Protein AF-F4C7V3-F1 (afdb_monomer_lite)

Sequence (66 aa):
MKKLLLLVTLVTIGFIPIKSAAQVQVSINIGSQPLWGPVGYDYVDYYYLPEIESYYYVPSRQFIYH

Organism: Sphingobacterium sp. (strain 21) (NCBI:txid743722)

Structure (mmCIF, N/CA/C/O backbone):
data_AF-F4C7V3-F1
#
_entry.id   AF-F4C7V3-F1
#
loop_
_atom_site.group_PDB
_atom_site.id
_atom_site.type_symbol
_atom_site.label_atom_id
_atom_site.label_alt_id
_atom_site.label_comp_id
_atom_site.label_asym_id
_atom_site.label_entity_id
_atom_site.label_seq_id
_atom_site.pdbx_PDB_ins_code
_atom_site.Cartn_x
_atom_site.Cartn_y
_atom_site.Cartn_z
_atom_site.occupancy
_atom_site.B_iso_or_equiv
_atom_site.auth_seq_id
_atom_site.auth_comp_id
_atom_site.auth_asym_id
_atom_site.auth_atom_id
_atom_site.pdbx_PDB_model_num
ATOM 1 N N . MET A 1 1 ? -31.095 -2.575 60.524 1.00 62.69 1 MET A N 1
ATOM 2 C CA . MET A 1 1 ? -30.226 -1.596 59.824 1.00 62.69 1 MET A CA 1
ATOM 3 C C . MET A 1 1 ? -28.976 -2.239 59.218 1.00 62.69 1 MET A C 1
ATOM 5 O O . MET A 1 1 ? -28.805 -2.140 58.015 1.00 62.69 1 MET A O 1
ATOM 9 N N . LYS A 1 2 ? -28.165 -2.996 59.978 1.00 70.25 2 LYS A N 1
ATOM 10 C CA . LYS A 1 2 ? -26.943 -3.654 59.453 1.00 70.25 2 LYS A CA 1
ATOM 11 C C . LYS A 1 2 ? -27.175 -4.628 58.278 1.00 70.25 2 LYS A C 1
ATOM 13 O O . LYS A 1 2 ? -26.401 -4.624 57.335 1.00 70.25 2 LYS A O 1
ATOM 18 N N . LYS A 1 3 ? -28.270 -5.404 58.296 1.00 75.38 3 LYS A N 1
ATOM 19 C CA . LYS A 1 3 ? -28.635 -6.340 57.208 1.00 75.38 3 LYS A CA 1
ATOM 20 C C . LYS A 1 3 ? -29.020 -5.635 55.898 1.00 75.38 3 LYS A C 1
ATOM 22 O O . LYS A 1 3 ? -28.727 -6.147 54.829 1.00 75.38 3 LYS A O 1
ATOM 27 N N . LEU A 1 4 ? -29.641 -4.456 55.998 1.00 83.50 4 LEU A N 1
ATOM 28 C CA . LEU A 1 4 ? -30.000 -3.630 54.840 1.00 83.50 4 LEU A CA 1
ATOM 29 C C . LEU A 1 4 ? -28.739 -3.035 54.200 1.00 83.50 4 LEU A C 1
ATOM 31 O O . LEU A 1 4 ? -28.578 -3.081 52.990 1.00 83.50 4 LEU A O 1
ATOM 35 N N . LEU A 1 5 ? -27.816 -2.560 55.040 1.00 83.81 5 LEU A N 1
ATOM 36 C CA . LEU A 1 5 ? -26.502 -2.064 54.627 1.00 83.81 5 LEU A CA 1
ATOM 37 C C . LEU A 1 5 ? -25.702 -3.128 53.862 1.00 83.81 5 LEU A C 1
ATOM 39 O O . LEU A 1 5 ? -25.134 -2.829 52.821 1.00 83.81 5 LEU A O 1
ATOM 43 N N . LEU A 1 6 ? -25.727 -4.371 54.347 1.00 85.19 6 LEU A N 1
ATOM 44 C CA . LEU A 1 6 ? -25.053 -5.512 53.721 1.00 85.19 6 LEU A CA 1
ATOM 45 C C . LEU A 1 6 ? -25.685 -5.905 52.373 1.00 85.19 6 LEU A C 1
ATOM 47 O O . LEU A 1 6 ? -24.988 -6.297 51.442 1.00 85.19 6 LEU A O 1
ATOM 51 N N . LEU A 1 7 ? -27.009 -5.778 52.255 1.00 85.56 7 LEU A N 1
ATOM 52 C CA . LEU A 1 7 ? -27.720 -6.038 51.004 1.00 85.56 7 LEU A CA 1
ATOM 53 C C . LEU A 1 7 ? -27.372 -4.984 49.944 1.00 85.56 7 LEU A C 1
ATOM 55 O O . LEU A 1 7 ? -27.103 -5.323 48.797 1.00 85.56 7 LEU A O 1
ATOM 59 N N . VAL A 1 8 ? -27.333 -3.709 50.341 1.00 86.75 8 VAL A N 1
ATOM 60 C CA . VAL A 1 8 ? -26.992 -2.596 49.446 1.00 86.75 8 VAL A CA 1
ATOM 61 C C . VAL A 1 8 ? -25.561 -2.731 48.933 1.00 86.75 8 VAL A C 1
ATOM 63 O O . VAL A 1 8 ? -25.341 -2.609 47.730 1.00 86.75 8 VAL A O 1
ATOM 66 N N . THR A 1 9 ? -24.599 -3.053 49.800 1.00 84.50 9 THR A N 1
ATOM 67 C CA . THR A 1 9 ? -23.205 -3.234 49.373 1.00 84.50 9 THR A CA 1
ATOM 68 C C . THR A 1 9 ? -23.046 -4.398 48.398 1.00 84.50 9 THR A C 1
ATOM 70 O O . THR A 1 9 ? -22.329 -4.269 47.405 1.00 84.50 9 THR A O 1
ATOM 73 N N . LEU A 1 10 ? -23.754 -5.509 48.615 1.00 84.94 10 LEU A N 1
ATOM 74 C CA . LEU A 1 10 ? -23.693 -6.670 47.727 1.00 84.94 10 LEU A CA 1
ATOM 75 C C . LEU A 1 10 ? -24.250 -6.359 46.330 1.00 84.94 10 LEU A C 1
ATOM 77 O O . LEU A 1 10 ? -23.656 -6.743 45.325 1.00 84.94 10 LEU A O 1
ATOM 81 N N . VAL A 1 11 ? -25.349 -5.604 46.269 1.00 86.44 11 VAL A N 1
ATOM 82 C CA . VAL A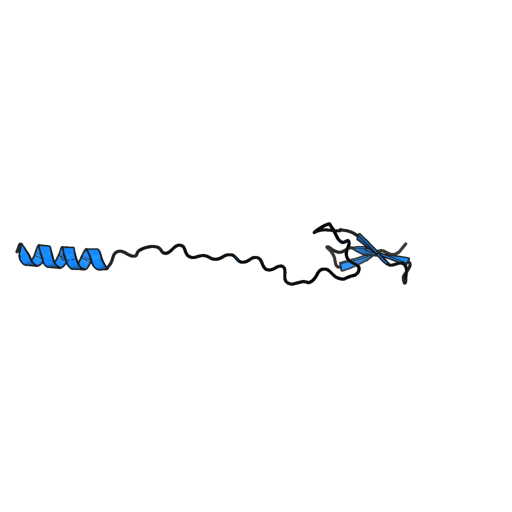 1 11 ? -25.950 -5.155 45.007 1.00 86.44 11 VAL A CA 1
ATOM 83 C C . VAL A 1 11 ? -24.997 -4.217 44.266 1.00 86.44 11 VAL A C 1
ATOM 85 O O . VAL A 1 11 ? -24.767 -4.403 43.075 1.00 86.44 11 VAL A O 1
ATOM 88 N N . THR A 1 12 ? -24.368 -3.261 44.956 1.00 81.38 12 THR A N 1
ATOM 89 C CA . THR A 1 12 ? -23.461 -2.297 44.308 1.00 81.38 12 THR A CA 1
ATOM 90 C C . THR A 1 12 ? -22.210 -2.926 43.694 1.00 81.38 12 THR A C 1
ATOM 92 O O . THR A 1 12 ? -21.703 -2.407 42.705 1.00 81.38 12 THR A O 1
ATOM 95 N N . ILE A 1 13 ? -21.732 -4.058 44.222 1.00 83.81 13 ILE A N 1
ATOM 96 C CA . ILE A 1 13 ? -20.552 -4.758 43.688 1.00 83.81 13 ILE A CA 1
ATOM 97 C C . ILE A 1 13 ? -20.867 -5.438 42.346 1.00 83.81 13 ILE A C 1
ATOM 99 O O . ILE A 1 13 ? -20.016 -5.472 41.461 1.00 83.81 13 ILE A O 1
ATOM 103 N N . GLY A 1 14 ? -22.097 -5.931 42.163 1.00 80.00 14 GLY A N 1
ATOM 104 C CA . GLY A 1 14 ? -22.520 -6.605 40.930 1.00 80.00 14 GLY A CA 1
ATOM 105 C C . GLY A 1 14 ? -22.698 -5.677 39.724 1.00 80.00 14 GLY A C 1
ATOM 106 O O . GLY A 1 14 ? -22.703 -6.147 38.591 1.00 80.00 14 GLY A O 1
ATOM 107 N N . PHE A 1 15 ? -22.814 -4.366 39.951 1.00 82.19 15 PHE A N 1
ATOM 108 C CA . PHE A 1 15 ? -23.011 -3.371 38.892 1.00 82.19 15 PHE A CA 1
ATOM 109 C C . PHE A 1 15 ? -21.723 -2.679 38.440 1.00 82.19 15 PHE A C 1
ATOM 111 O O . PHE A 1 15 ? -21.794 -1.714 37.683 1.00 82.19 15 PHE A O 1
ATOM 118 N N . ILE A 1 16 ? -20.548 -3.142 38.874 1.00 85.62 16 ILE A N 1
ATOM 119 C CA . ILE A 1 16 ? -19.271 -2.565 38.446 1.00 85.62 16 ILE A CA 1
ATOM 120 C C . ILE A 1 16 ? -18.960 -3.071 37.026 1.00 85.62 16 ILE A C 1
ATOM 122 O O . ILE A 1 16 ? -18.671 -4.258 36.858 1.00 85.62 16 ILE A O 1
ATOM 126 N N . PRO A 1 17 ? -19.002 -2.214 35.986 1.00 80.31 17 PRO A N 1
ATOM 127 C CA . PRO A 1 17 ? -18.703 -2.646 34.630 1.00 80.31 17 PRO A CA 1
ATOM 128 C C . PRO A 1 17 ? -17.207 -2.955 34.504 1.00 80.31 17 PRO A C 1
ATOM 130 O O . PRO A 1 17 ? -16.356 -2.076 34.656 1.00 80.31 17 PRO A O 1
ATOM 133 N N . ILE A 1 18 ? -16.879 -4.207 34.195 1.00 82.81 18 ILE A N 1
ATOM 134 C CA . ILE A 1 18 ? -15.509 -4.624 33.888 1.00 82.81 18 ILE A CA 1
ATOM 135 C C . ILE A 1 18 ? -15.259 -4.325 32.409 1.00 82.81 18 ILE A C 1
ATOM 137 O O . ILE A 1 18 ? -15.928 -4.869 31.530 1.00 82.81 18 ILE A O 1
ATOM 141 N N . LYS A 1 19 ? -14.306 -3.434 32.117 1.00 79.44 19 LYS A N 1
ATOM 142 C CA . LYS A 1 19 ? -13.909 -3.134 30.737 1.00 79.44 19 LYS A CA 1
ATOM 143 C C . LYS A 1 19 ? -13.188 -4.349 30.146 1.00 79.44 19 LYS A C 1
ATOM 145 O O . LYS A 1 19 ? -12.109 -4.703 30.608 1.00 79.44 19 LYS A O 1
ATOM 150 N N . SER A 1 20 ? -13.777 -4.966 29.125 1.00 76.19 20 SER A N 1
ATOM 151 C CA . SER A 1 20 ? -13.121 -6.003 28.325 1.00 76.19 20 SER A CA 1
ATOM 152 C C . SER A 1 20 ? -12.366 -5.351 27.169 1.00 76.19 20 SER A C 1
ATOM 154 O O . SER A 1 20 ? -12.965 -4.660 26.345 1.00 76.19 20 SER A O 1
ATOM 156 N N . ALA A 1 21 ? -11.051 -5.551 27.117 1.00 72.44 21 ALA A N 1
ATOM 157 C CA . ALA A 1 21 ? -10.194 -5.081 26.034 1.00 72.44 21 ALA A CA 1
ATOM 158 C C . ALA A 1 21 ? -9.908 -6.233 25.063 1.00 72.44 21 ALA A C 1
ATOM 160 O O . ALA A 1 21 ? -8.808 -6.772 25.023 1.00 72.44 21 ALA A O 1
ATOM 161 N N . ALA A 1 22 ? -10.918 -6.634 24.295 1.00 70.88 22 ALA A N 1
ATOM 162 C CA . ALA A 1 22 ? -10.756 -7.585 23.199 1.00 70.88 22 ALA A CA 1
ATOM 163 C C . ALA A 1 22 ? -11.003 -6.861 21.871 1.00 70.88 22 ALA A C 1
ATOM 165 O O . ALA A 1 22 ? -12.033 -7.038 21.226 1.00 70.88 22 ALA A O 1
ATOM 166 N N . GLN A 1 23 ? -10.072 -5.987 21.489 1.00 72.44 23 GLN A N 1
ATOM 167 C CA . GLN A 1 23 ? -10.013 -5.463 20.127 1.00 72.44 23 GLN A CA 1
ATOM 168 C C . GLN A 1 23 ? -8.982 -6.280 19.356 1.00 72.44 23 GLN A C 1
ATOM 170 O O . GLN A 1 23 ? -7.788 -6.204 19.631 1.00 72.44 23 GLN A O 1
ATOM 175 N N . VAL A 1 24 ? -9.454 -7.085 18.406 1.00 72.00 24 VAL A N 1
ATOM 176 C CA . VAL A 1 24 ? -8.591 -7.791 17.457 1.00 72.00 24 VAL A CA 1
ATOM 177 C C . VAL A 1 24 ? -8.523 -6.939 16.196 1.00 72.00 24 VAL A C 1
ATOM 179 O O . VAL A 1 24 ? -9.496 -6.844 15.451 1.00 72.00 24 VAL A O 1
ATOM 182 N N . GLN A 1 25 ? -7.383 -6.292 15.972 1.00 68.31 25 GLN A N 1
ATOM 183 C CA . GLN A 1 25 ? -7.108 -5.569 14.736 1.00 68.31 25 GLN A CA 1
ATOM 184 C C . GLN A 1 25 ? -6.412 -6.524 13.762 1.00 68.31 25 GLN A C 1
ATOM 186 O O . GLN A 1 25 ? -5.219 -6.785 13.892 1.00 68.31 25 GLN A O 1
ATOM 191 N N . VAL A 1 26 ? -7.161 -7.072 12.802 1.00 68.62 26 VAL A N 1
ATOM 192 C CA . VAL A 1 26 ? -6.581 -7.860 11.705 1.00 68.62 26 VAL A CA 1
ATOM 193 C C . VAL A 1 26 ? -6.457 -6.961 10.482 1.00 68.62 26 VAL A C 1
ATOM 195 O O . VAL A 1 26 ? -7.449 -6.644 9.829 1.00 68.62 26 VAL A O 1
ATOM 198 N N . SER A 1 27 ? -5.233 -6.548 10.169 1.00 69.38 27 SER A N 1
ATOM 199 C CA . SER A 1 27 ? -4.921 -5.876 8.907 1.00 69.38 27 SER A CA 1
ATOM 200 C C . SER A 1 27 ? -4.742 -6.933 7.818 1.00 69.38 27 SER A C 1
ATOM 202 O O . SER A 1 27 ? -3.667 -7.508 7.672 1.00 69.38 27 SER A O 1
ATOM 204 N N . ILE A 1 28 ? -5.809 -7.227 7.076 1.00 63.16 28 ILE A N 1
ATOM 205 C CA . ILE A 1 28 ? -5.745 -8.089 5.890 1.00 63.16 28 ILE A CA 1
ATOM 206 C C . ILE A 1 28 ? -5.463 -7.184 4.693 1.00 63.16 28 ILE A C 1
ATOM 208 O O . ILE A 1 28 ? -6.302 -6.362 4.328 1.00 63.16 28 ILE A O 1
ATOM 212 N N . ASN A 1 29 ? -4.290 -7.331 4.075 1.00 63.44 29 ASN A N 1
ATOM 213 C CA . ASN A 1 29 ? -4.030 -6.751 2.760 1.00 63.44 29 ASN A CA 1
ATOM 214 C C . ASN A 1 29 ? -4.906 -7.491 1.738 1.00 63.44 29 ASN A C 1
ATOM 216 O O 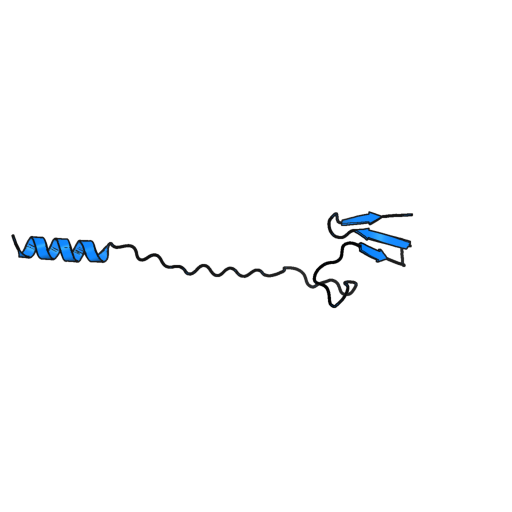. ASN A 1 29 ? -4.598 -8.608 1.325 1.00 63.44 29 ASN A O 1
ATOM 220 N N . ILE A 1 30 ? -6.051 -6.899 1.385 1.00 56.22 30 ILE A N 1
ATOM 221 C CA . ILE A 1 30 ? -6.967 -7.436 0.372 1.00 56.22 30 ILE A CA 1
ATOM 222 C C . ILE A 1 30 ? -6.365 -7.129 -1.000 1.00 56.22 30 ILE A C 1
ATOM 224 O O . ILE A 1 30 ? -6.679 -6.126 -1.635 1.00 56.22 30 ILE A O 1
ATOM 228 N N . GLY A 1 31 ? -5.457 -7.995 -1.432 1.00 62.47 31 GLY A N 1
ATOM 229 C CA . GLY A 1 31 ? -4.889 -7.977 -2.770 1.00 62.47 31 GLY A CA 1
ATOM 230 C C . GLY A 1 31 ? -3.703 -8.920 -2.845 1.00 62.47 31 GLY A C 1
ATOM 231 O O . GLY A 1 31 ? -2.659 -8.650 -2.261 1.00 62.47 31 GLY A O 1
ATOM 232 N N . SER A 1 32 ? -3.846 -10.028 -3.570 1.00 63.94 32 SER A N 1
ATOM 233 C CA . SER A 1 32 ? -2.675 -10.755 -4.053 1.00 63.94 32 SER A CA 1
ATOM 234 C C . SER A 1 32 ? -1.860 -9.785 -4.902 1.00 63.94 32 SER A C 1
ATOM 236 O O . SER A 1 32 ? -2.407 -9.218 -5.854 1.00 63.94 32 SER A O 1
ATOM 238 N N . GLN A 1 33 ? -0.587 -9.579 -4.555 1.00 63.56 33 GLN A N 1
ATOM 239 C CA . GLN A 1 33 ? 0.321 -8.811 -5.399 1.00 63.56 33 GLN A CA 1
ATOM 240 C C . GLN A 1 33 ? 0.234 -9.395 -6.819 1.00 63.56 33 GLN A C 1
ATOM 242 O O . GLN A 1 33 ? 0.303 -10.621 -6.970 1.00 63.56 33 GLN A O 1
ATOM 247 N N . PRO A 1 34 ? -0.024 -8.570 -7.847 1.00 63.69 34 PRO A N 1
ATOM 248 C CA . PRO A 1 34 ? -0.117 -9.075 -9.206 1.00 63.69 34 PRO A CA 1
ATOM 249 C C . PRO A 1 34 ? 1.176 -9.808 -9.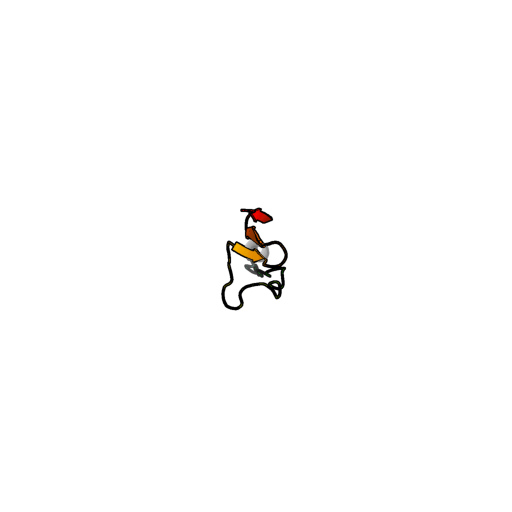579 1.00 63.69 34 PRO A C 1
ATOM 251 O O . PRO A 1 34 ? 2.248 -9.437 -9.118 1.00 63.69 34 PRO A O 1
ATOM 254 N N . LEU A 1 35 ? 1.088 -10.831 -10.433 1.00 63.38 35 LEU A N 1
ATOM 255 C CA . LEU A 1 35 ? 2.249 -11.635 -10.853 1.00 63.38 35 LEU A CA 1
ATOM 256 C C . LEU A 1 35 ? 3.340 -10.818 -11.566 1.00 63.38 35 LEU A C 1
ATOM 258 O O . LEU A 1 35 ? 4.499 -11.210 -11.551 1.00 63.38 35 LEU A O 1
ATOM 262 N N . TRP A 1 36 ? 2.971 -9.689 -12.177 1.00 65.25 36 TRP A N 1
ATOM 263 C CA . TRP A 1 36 ? 3.904 -8.718 -12.760 1.00 65.25 36 TRP A CA 1
ATOM 264 C C . TRP A 1 36 ? 4.529 -7.777 -11.713 1.00 65.25 36 TRP A C 1
ATOM 266 O O . TRP A 1 36 ? 5.354 -6.936 -12.059 1.00 65.25 36 TRP A O 1
ATOM 276 N N . GLY A 1 37 ? 4.139 -7.917 -10.442 1.00 65.00 37 GLY A N 1
ATOM 277 C CA . GLY A 1 37 ? 4.675 -7.211 -9.286 1.00 65.00 37 GLY A CA 1
ATOM 278 C C . GLY A 1 37 ? 6.114 -7.609 -8.948 1.00 65.00 37 GLY A C 1
ATOM 279 O O . GLY A 1 37 ? 6.447 -8.785 -9.098 1.00 65.00 37 GLY A O 1
ATOM 280 N N . PRO A 1 38 ? 6.986 -6.699 -8.465 1.00 60.41 38 PRO A N 1
ATOM 281 C CA . PRO A 1 38 ? 8.308 -7.088 -8.01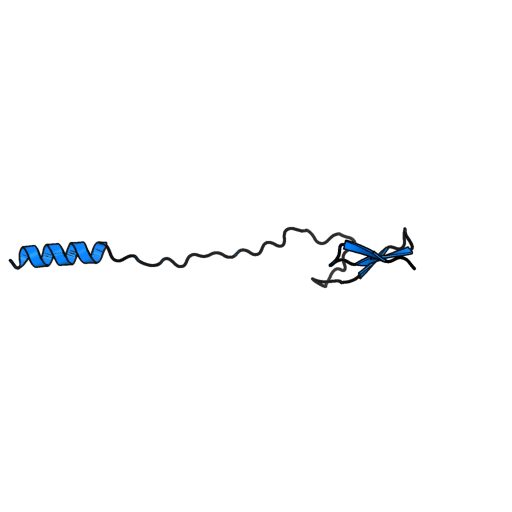7 1.00 60.41 38 PRO A CA 1
ATOM 282 C C . PRO A 1 38 ? 8.163 -7.962 -6.772 1.00 60.41 38 PRO A C 1
ATOM 284 O O . PRO A 1 38 ? 7.666 -7.534 -5.730 1.00 60.41 38 PRO A O 1
ATOM 287 N N . VAL A 1 39 ? 8.622 -9.203 -6.885 1.00 64.19 39 VAL A N 1
ATOM 288 C CA . VAL A 1 39 ? 8.761 -10.104 -5.744 1.00 64.19 39 VAL A CA 1
ATOM 289 C C . VAL A 1 39 ? 9.912 -9.617 -4.859 1.00 64.19 39 VAL A C 1
ATOM 291 O O . VAL A 1 39 ? 11.037 -9.462 -5.327 1.00 64.19 39 VAL A O 1
ATOM 294 N N . GLY A 1 40 ? 9.627 -9.360 -3.580 1.00 64.88 40 GLY A N 1
ATOM 295 C CA . GLY A 1 40 ? 10.630 -8.957 -2.581 1.00 64.88 40 GLY A CA 1
ATOM 296 C C . GLY A 1 40 ? 10.492 -7.536 -2.027 1.00 64.88 40 GLY A C 1
ATOM 297 O O . GLY A 1 40 ? 11.202 -7.208 -1.080 1.00 64.88 40 GLY A O 1
ATOM 298 N N . TYR A 1 41 ? 9.570 -6.723 -2.552 1.00 60.81 41 TYR A N 1
ATOM 299 C CA . TYR A 1 41 ? 9.252 -5.402 -2.004 1.00 60.81 41 TYR A CA 1
ATOM 300 C C . TYR A 1 41 ? 7.739 -5.216 -1.885 1.00 60.81 41 TYR A C 1
ATOM 302 O O . TYR A 1 41 ? 6.999 -5.432 -2.844 1.00 60.81 41 TYR A O 1
ATOM 310 N N . ASP A 1 42 ? 7.292 -4.758 -0.714 1.00 68.25 42 ASP A N 1
ATOM 311 C CA . ASP A 1 42 ? 5.876 -4.473 -0.432 1.00 68.25 42 ASP A CA 1
ATOM 312 C C . ASP A 1 42 ? 5.357 -3.237 -1.190 1.00 68.25 42 ASP A C 1
ATOM 314 O O . ASP A 1 42 ? 4.156 -2.965 -1.212 1.00 68.25 42 ASP A O 1
ATOM 318 N N . TYR A 1 43 ? 6.262 -2.466 -1.803 1.00 75.38 43 TYR A N 1
ATOM 319 C CA . TYR A 1 43 ? 5.966 -1.189 -2.433 1.00 75.38 43 TYR A CA 1
ATOM 320 C C . TYR A 1 43 ? 6.796 -0.973 -3.696 1.00 75.38 43 TYR A C 1
ATOM 322 O O . TYR A 1 43 ? 7.994 -1.252 -3.731 1.00 75.38 43 TYR A O 1
ATOM 330 N N . VAL A 1 44 ? 6.154 -0.419 -4.719 1.00 78.19 44 VAL A N 1
ATOM 331 C CA . VAL A 1 44 ? 6.806 0.041 -5.942 1.00 78.19 44 VAL A CA 1
ATOM 332 C C . VAL A 1 44 ? 6.013 1.202 -6.522 1.00 78.19 44 VAL A C 1
ATOM 334 O O . VAL A 1 44 ? 4.786 1.151 -6.602 1.00 78.19 44 VAL A O 1
ATOM 337 N N . ASP A 1 45 ? 6.724 2.254 -6.920 1.00 87.19 45 ASP A N 1
ATOM 338 C CA . ASP A 1 45 ? 6.112 3.431 -7.532 1.00 87.19 45 ASP A CA 1
ATOM 339 C C . ASP A 1 45 ? 5.776 3.193 -9.008 1.00 87.19 45 ASP A C 1
ATOM 341 O O . ASP A 1 45 ? 4.678 3.531 -9.447 1.00 87.19 45 ASP A O 1
ATOM 345 N N . TYR A 1 46 ? 6.694 2.586 -9.768 1.00 88.94 46 TYR A N 1
ATOM 346 C CA . TYR A 1 46 ? 6.609 2.501 -11.227 1.00 88.94 46 TYR A CA 1
ATOM 347 C C . TYR A 1 46 ? 6.842 1.089 -11.758 1.00 88.94 46 TYR A C 1
ATOM 349 O O . TYR A 1 46 ? 7.811 0.426 -11.389 1.00 88.94 46 TYR A O 1
ATOM 357 N N . TYR A 1 47 ? 5.999 0.684 -12.706 1.00 87.94 47 TYR A N 1
ATOM 358 C CA . TYR A 1 47 ? 6.169 -0.521 -13.512 1.00 87.94 47 TYR A CA 1
ATOM 359 C C . TYR A 1 47 ? 6.416 -0.171 -14.963 1.00 87.94 47 TYR A C 1
ATOM 361 O O . TYR A 1 47 ? 5.630 0.563 -15.550 1.00 87.94 47 TYR A O 1
ATOM 369 N N . TYR A 1 48 ? 7.465 -0.728 -15.556 1.00 90.69 48 TYR A N 1
ATOM 370 C CA . TYR A 1 48 ? 7.657 -0.632 -16.995 1.00 90.69 48 TYR A CA 1
ATOM 371 C C . TYR A 1 48 ? 6.846 -1.719 -17.709 1.00 90.69 48 TYR A C 1
ATOM 373 O O . TYR A 1 48 ? 6.976 -2.897 -17.377 1.00 90.69 48 TYR A O 1
ATOM 381 N N . LEU A 1 49 ? 6.018 -1.315 -18.672 1.00 90.06 49 LEU A N 1
ATOM 382 C CA . LEU A 1 49 ? 5.179 -2.188 -19.488 1.00 90.06 49 LEU A CA 1
ATOM 383 C C . LEU A 1 49 ? 5.708 -2.190 -20.930 1.00 90.06 49 LEU A C 1
ATOM 385 O O . LEU A 1 49 ? 5.412 -1.259 -21.686 1.00 90.06 49 LEU A O 1
ATOM 389 N N . PRO A 1 50 ? 6.504 -3.201 -21.324 1.00 90.38 50 PRO A N 1
ATOM 390 C CA . PRO A 1 50 ? 7.156 -3.232 -22.631 1.00 90.38 50 PRO A CA 1
ATOM 391 C C . PRO A 1 50 ? 6.174 -3.377 -23.800 1.00 90.38 50 PRO A C 1
ATOM 393 O O . PRO A 1 50 ? 6.478 -2.922 -24.895 1.00 90.38 50 PRO A O 1
ATOM 396 N 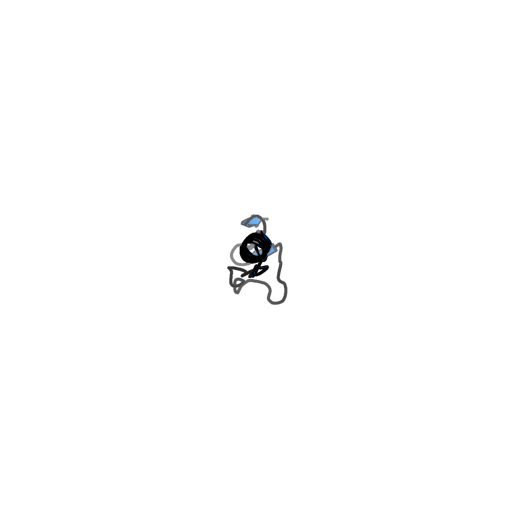N . GLU A 1 51 ? 4.995 -3.964 -23.591 1.00 92.81 51 GLU A N 1
ATOM 397 C CA . GLU A 1 51 ? 3.983 -4.177 -24.637 1.00 92.81 51 GLU A CA 1
ATOM 398 C C . GLU A 1 51 ? 3.401 -2.867 -25.178 1.00 92.81 51 GLU A C 1
ATOM 400 O O . GLU A 1 51 ? 2.886 -2.827 -26.294 1.00 92.81 51 GLU A O 1
ATOM 405 N N . ILE A 1 52 ? 3.457 -1.812 -24.366 1.00 92.38 52 ILE A N 1
ATOM 406 C CA . ILE A 1 52 ? 2.930 -0.483 -24.681 1.00 92.38 52 ILE A CA 1
ATOM 407 C C . ILE A 1 52 ? 3.971 0.618 -24.441 1.00 92.38 52 ILE A C 1
ATOM 409 O O . ILE A 1 52 ? 3.597 1.782 -24.322 1.00 92.38 52 ILE A O 1
ATOM 413 N N . GLU A 1 53 ? 5.249 0.241 -24.315 1.00 94.25 53 GLU A N 1
ATOM 414 C CA . GLU A 1 53 ? 6.409 1.133 -24.154 1.00 94.25 53 GLU A CA 1
ATOM 415 C C . GLU A 1 53 ? 6.188 2.276 -23.140 1.00 94.25 53 GLU A C 1
ATOM 417 O O . GLU A 1 53 ? 6.586 3.419 -23.361 1.00 94.25 53 GLU A O 1
ATOM 422 N N . SER A 1 54 ? 5.524 1.990 -22.013 1.00 93.19 54 SER A N 1
ATOM 423 C CA . SER A 1 54 ? 5.116 3.019 -21.045 1.00 93.19 54 SER A CA 1
ATOM 424 C C . SER A 1 54 ? 5.335 2.598 -19.597 1.00 93.19 54 SER A C 1
ATOM 426 O O . SER A 1 54 ? 5.508 1.418 -19.282 1.00 93.19 54 SER A O 1
ATOM 428 N N . TYR A 1 55 ? 5.324 3.582 -18.696 1.00 93.31 55 TYR A N 1
ATOM 429 C CA . TYR A 1 55 ? 5.412 3.346 -17.258 1.00 93.31 55 TYR A CA 1
ATOM 430 C C . TYR A 1 55 ? 4.037 3.461 -16.602 1.00 93.31 55 TYR A C 1
ATOM 432 O O . TYR A 1 55 ? 3.340 4.456 -16.774 1.00 93.31 55 TYR A O 1
ATOM 440 N N . TYR A 1 56 ? 3.655 2.480 -15.791 1.00 91.56 56 TYR A N 1
ATOM 441 C CA . TYR A 1 56 ? 2.463 2.531 -14.954 1.00 91.56 56 TYR A CA 1
ATOM 442 C C . TYR A 1 56 ? 2.823 2.988 -13.536 1.00 91.56 56 TYR A C 1
ATOM 444 O O . TYR A 1 56 ? 3.567 2.306 -12.828 1.00 91.56 56 TYR A O 1
ATOM 452 N N . TYR A 1 57 ? 2.290 4.139 -13.120 1.00 92.44 57 TYR A N 1
ATOM 453 C CA . TYR A 1 57 ? 2.472 4.705 -11.785 1.00 92.44 57 TYR A CA 1
ATOM 454 C C . TYR A 1 57 ? 1.386 4.184 -10.833 1.00 92.44 57 TYR A C 1
ATOM 456 O O . TYR A 1 57 ? 0.194 4.457 -11.001 1.00 92.44 57 TYR A O 1
ATOM 464 N N . VAL A 1 58 ? 1.796 3.411 -9.826 1.00 88.75 58 VAL A N 1
ATOM 465 C CA . VAL A 1 58 ? 0.905 2.637 -8.942 1.00 88.75 58 VAL A CA 1
ATOM 466 C C . VAL A 1 58 ? 0.067 3.511 -8.007 1.00 88.75 58 VAL A C 1
ATOM 468 O O . VAL A 1 58 ? -1.140 3.264 -7.920 1.00 88.75 58 VAL A O 1
ATOM 471 N N . PRO A 1 59 ? 0.632 4.533 -7.329 1.00 89.44 59 PRO A N 1
ATOM 472 C CA . PRO A 1 59 ? -0.119 5.341 -6.371 1.00 89.44 59 PRO A CA 1
ATOM 473 C C . PRO A 1 59 ? -1.296 6.096 -7.000 1.00 89.44 59 PRO A C 1
ATOM 475 O O . PRO A 1 59 ? -2.362 6.161 -6.389 1.00 89.44 59 PRO A O 1
ATOM 478 N N . SER A 1 60 ? -1.143 6.628 -8.221 1.00 93.38 60 SER A N 1
ATOM 479 C CA . SER A 1 60 ? -2.221 7.356 -8.915 1.00 93.38 60 SER A CA 1
ATOM 480 C C . SER A 1 60 ? -2.952 6.547 -9.993 1.00 93.38 60 SER A C 1
ATOM 482 O O . SER A 1 60 ? -3.960 7.024 -10.514 1.00 93.38 60 SER A O 1
ATOM 484 N N . ARG A 1 61 ? -2.496 5.325 -10.305 1.00 89.00 61 ARG A N 1
ATOM 485 C CA . ARG A 1 61 ? -3.061 4.435 -11.340 1.00 89.00 61 ARG A CA 1
ATOM 486 C C . ARG A 1 61 ? -3.071 5.063 -12.739 1.00 89.00 61 ARG A C 1
ATOM 488 O O . ARG A 1 61 ? -4.085 5.031 -13.436 1.00 89.00 61 ARG A O 1
ATOM 495 N N . GLN A 1 62 ? -1.949 5.653 -13.141 1.00 91.75 62 GLN A N 1
ATOM 496 C CA . GLN A 1 62 ? -1.808 6.369 -14.415 1.00 91.75 62 GLN A CA 1
ATOM 497 C C . GLN A 1 62 ? -0.696 5.781 -15.283 1.00 91.75 62 GLN A C 1
ATOM 499 O O . GLN A 1 62 ? 0.311 5.301 -14.768 1.00 91.75 62 GLN A O 1
ATOM 504 N N . PHE A 1 63 ? -0.870 5.866 -16.602 1.00 92.62 63 PHE A N 1
ATOM 505 C CA . PHE A 1 63 ? 0.171 5.545 -17.578 1.00 92.62 63 PHE A CA 1
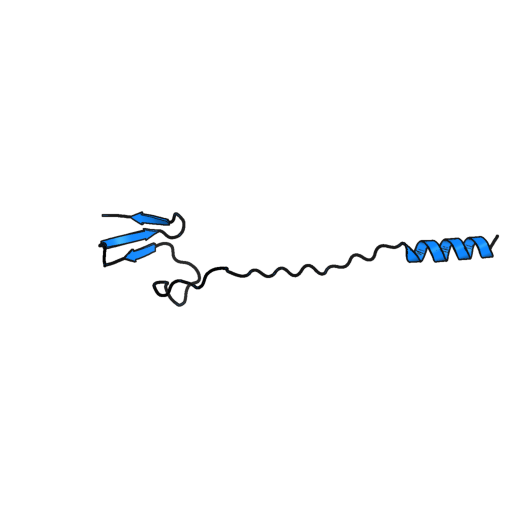ATOM 506 C C . PHE A 1 63 ? 0.943 6.813 -17.948 1.00 92.62 63 PHE A C 1
ATOM 508 O O . PHE A 1 63 ? 0.339 7.842 -18.261 1.00 92.62 63 PHE A O 1
ATOM 515 N N . ILE A 1 64 ? 2.269 6.730 -17.906 1.00 93.06 64 ILE A N 1
ATOM 516 C CA . ILE A 1 64 ? 3.207 7.764 -18.328 1.00 93.06 64 ILE A CA 1
ATOM 517 C C . ILE A 1 64 ? 3.794 7.330 -19.665 1.00 93.06 64 ILE A C 1
ATOM 519 O O . ILE A 1 64 ? 4.477 6.307 -19.751 1.00 93.06 64 ILE A O 1
ATOM 523 N N . TYR A 1 65 ? 3.513 8.131 -20.685 1.00 91.06 65 TYR A N 1
ATOM 524 C CA . TYR A 1 65 ? 4.004 7.953 -22.045 1.00 91.06 65 TYR A CA 1
ATOM 525 C C . TYR A 1 65 ? 5.181 8.902 -22.295 1.00 91.06 65 TYR A C 1
ATOM 527 O O . TYR A 1 65 ? 5.193 10.013 -21.754 1.00 91.06 65 TYR A O 1
ATOM 535 N N . HIS A 1 66 ? 6.152 8.450 -23.089 1.00 78.50 66 HIS A N 1
ATOM 536 C CA . HIS A 1 66 ? 7.248 9.272 -23.608 1.00 78.50 66 HIS A CA 1
ATOM 537 C C . HIS A 1 66 ? 6.910 9.870 -24.973 1.00 78.50 66 HIS A C 1
ATOM 539 O O . HIS A 1 66 ? 6.136 9.235 -25.724 1.00 78.50 66 HIS A O 1
#

pLDDT: mean 78.94, std 11.22, range [56.22, 94.25]

Foldseek 3Di:
DVVVVVVVVVVVVVPDDDDDPPDDDDDDPPDDQPPQHDPPDPDDQWDQDVVQRWIQGPVVRDTHDD

Secondary structure (DSSP, 8-state):
-HHHHHHHHHHHHHT---------------SPPPTTSPTT-S--SEEEEGGGTEEEETTTTEEE--

Radius of gyration: 30.16 Å; chains: 1; bounding box: 41×21×84 Å